Protein AF-A0A6B3HZQ8-F1 (afdb_monomer_lite)

Structure (mmCIF, N/CA/C/O backbone):
data_AF-A0A6B3HZQ8-F1
#
_entry.id   AF-A0A6B3HZQ8-F1
#
loop_
_atom_site.group_PDB
_atom_site.id
_atom_site.type_symbol
_atom_site.label_atom_id
_atom_site.label_alt_id
_atom_site.label_comp_id
_atom_site.label_asym_id
_atom_site.label_entity_id
_atom_site.label_seq_id
_atom_site.pdbx_PDB_ins_code
_atom_site.Cartn_x
_atom_site.Cartn_y
_atom_site.Cartn_z
_atom_site.occupancy
_atom_site.B_iso_or_equiv
_atom_site.auth_seq_id
_atom_site.auth_comp_id
_atom_site.auth_asym_id
_atom_site.auth_atom_id
_atom_site.pdbx_PDB_model_num
ATOM 1 N N . MET A 1 1 ? 49.923 -3.850 -22.531 1.00 54.88 1 MET A N 1
ATOM 2 C CA . MET A 1 1 ? 49.244 -3.180 -21.409 1.00 54.88 1 MET A CA 1
ATOM 3 C C . MET A 1 1 ? 48.223 -2.297 -22.070 1.00 54.88 1 MET A C 1
ATOM 5 O O . MET A 1 1 ? 48.505 -1.136 -22.278 1.00 54.88 1 MET A O 1
ATOM 9 N N . ASP A 1 2 ? 47.112 -2.886 -22.498 1.00 37.75 2 ASP A N 1
ATOM 10 C CA . ASP A 1 2 ? 46.058 -2.170 -23.206 1.00 37.75 2 ASP A CA 1
ATOM 11 C C . ASP A 1 2 ? 44.730 -2.738 -22.728 1.00 37.75 2 ASP A C 1
ATOM 13 O O . ASP A 1 2 ? 44.562 -3.950 -22.588 1.00 37.75 2 ASP A O 1
ATOM 17 N N . ALA A 1 3 ? 43.874 -1.809 -22.329 1.00 51.19 3 ALA A N 1
ATOM 18 C CA . ALA A 1 3 ? 42.723 -2.007 -21.478 1.00 51.19 3 ALA A CA 1
ATOM 19 C C . ALA A 1 3 ? 41.664 -2.904 -22.127 1.00 51.19 3 ALA A C 1
ATOM 21 O O . ALA A 1 3 ? 41.112 -2.571 -23.179 1.00 51.19 3 ALA A O 1
ATOM 22 N N . GLN A 1 4 ? 41.334 -3.991 -21.428 1.00 56.38 4 GLN A N 1
ATOM 23 C CA . GLN A 1 4 ? 40.096 -4.735 -21.609 1.00 56.38 4 GLN A CA 1
ATOM 24 C C . GLN A 1 4 ? 38.932 -3.760 -21.358 1.00 56.38 4 GLN A C 1
ATOM 26 O O . GLN A 1 4 ? 38.662 -3.377 -20.221 1.00 56.38 4 GLN A O 1
ATOM 31 N N . HIS A 1 5 ? 38.298 -3.286 -22.428 1.00 52.44 5 HIS A N 1
ATOM 32 C CA . HIS A 1 5 ? 37.019 -2.593 -22.336 1.00 52.44 5 HIS A CA 1
ATOM 33 C C . HIS A 1 5 ? 35.947 -3.653 -22.084 1.00 52.44 5 HIS A C 1
ATOM 35 O O . HIS A 1 5 ? 35.555 -4.369 -23.004 1.00 52.44 5 HIS A O 1
ATOM 41 N N . ASP A 1 6 ? 35.522 -3.775 -20.827 1.00 60.44 6 ASP A N 1
ATOM 42 C CA . ASP A 1 6 ? 34.403 -4.629 -20.442 1.00 60.44 6 ASP A CA 1
ATOM 43 C C . ASP A 1 6 ? 33.094 -4.062 -21.004 1.00 60.44 6 ASP A C 1
ATOM 45 O O . ASP A 1 6 ? 32.608 -2.999 -20.608 1.00 60.44 6 ASP A O 1
ATOM 49 N N . ASP A 1 7 ? 32.516 -4.824 -21.923 1.00 60.97 7 ASP A N 1
ATOM 50 C CA . ASP A 1 7 ? 31.183 -4.685 -22.501 1.00 60.97 7 ASP A CA 1
ATOM 51 C C . ASP A 1 7 ? 30.082 -4.938 -21.446 1.00 60.97 7 ASP A C 1
ATOM 53 O O . ASP A 1 7 ? 29.358 -5.931 -21.481 1.00 60.97 7 ASP A O 1
ATOM 57 N N . THR A 1 8 ? 29.955 -4.059 -20.444 1.00 61.16 8 THR A N 1
ATOM 58 C CA . THR A 1 8 ? 28.839 -4.123 -19.481 1.00 61.16 8 THR A CA 1
ATOM 59 C C . THR A 1 8 ? 27.642 -3.350 -20.031 1.00 61.16 8 THR A C 1
ATOM 61 O O . THR A 1 8 ? 27.326 -2.237 -19.605 1.00 61.16 8 THR A O 1
ATOM 64 N N . GLY A 1 9 ? 26.965 -3.946 -21.010 1.00 57.38 9 GLY A N 1
ATOM 65 C CA . GLY A 1 9 ? 25.681 -3.468 -21.507 1.00 57.38 9 GLY A CA 1
ATOM 66 C C . GLY A 1 9 ? 24.632 -3.416 -20.390 1.00 57.38 9 GLY A C 1
ATOM 67 O O . GLY A 1 9 ? 24.201 -4.446 -19.891 1.00 57.38 9 GLY A O 1
ATOM 68 N N . ASN A 1 10 ? 24.236 -2.202 -19.996 1.00 66.3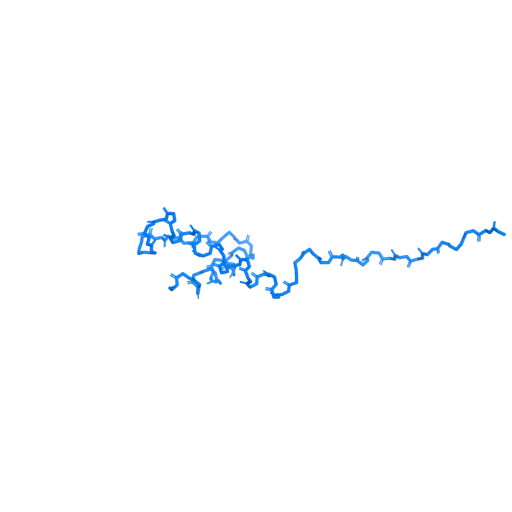8 10 ASN A N 1
ATOM 69 C CA . ASN A 1 10 ? 22.962 -1.809 -19.371 1.00 66.38 10 ASN A CA 1
ATOM 70 C C . ASN A 1 10 ? 22.195 -2.868 -18.531 1.00 66.38 10 ASN A C 1
ATOM 72 O O . ASN A 1 10 ? 20.991 -3.063 -18.715 1.00 66.38 10 ASN A O 1
ATOM 76 N N . ALA A 1 11 ? 22.849 -3.543 -17.585 1.00 73.62 11 ALA A N 1
ATOM 77 C CA . ALA A 1 11 ? 22.154 -4.366 -16.600 1.00 73.62 11 ALA A CA 1
ATOM 78 C C . ALA A 1 11 ? 21.656 -3.452 -15.471 1.00 73.62 11 ALA A C 1
ATOM 80 O O . ALA A 1 11 ? 22.422 -3.050 -14.592 1.00 73.62 11 ALA A O 1
ATOM 81 N N . ALA A 1 12 ? 20.376 -3.075 -15.515 1.00 81.88 12 ALA A N 1
ATOM 82 C CA . ALA A 1 12 ? 19.765 -2.267 -14.465 1.00 81.88 12 ALA A CA 1
ATOM 83 C C . ALA A 1 12 ? 19.898 -2.980 -13.109 1.00 81.88 12 ALA A C 1
ATOM 85 O O . ALA A 1 12 ? 19.403 -4.093 -12.930 1.00 81.88 12 ALA A O 1
ATOM 86 N N . ARG A 1 13 ? 20.564 -2.330 -12.148 1.00 89.44 13 ARG A N 1
ATOM 87 C CA . ARG A 1 13 ? 20.706 -2.857 -10.790 1.00 89.44 13 ARG A CA 1
ATOM 88 C C . ARG A 1 13 ? 19.414 -2.594 -10.007 1.00 89.44 13 ARG A C 1
ATOM 90 O O . ARG A 1 13 ? 19.041 -1.427 -9.864 1.00 89.44 13 ARG A O 1
ATOM 97 N N . PRO A 1 14 ? 18.724 -3.625 -9.499 1.00 90.12 14 PRO A N 1
ATOM 98 C CA . PRO A 1 14 ? 17.529 -3.428 -8.687 1.00 90.12 14 PRO A CA 1
ATOM 99 C C . PRO A 1 14 ? 17.871 -2.679 -7.391 1.00 90.12 14 PRO A C 1
ATOM 101 O O . PRO A 1 14 ? 18.860 -2.973 -6.725 1.00 90.12 14 PRO A O 1
ATOM 104 N N . VAL A 1 15 ? 17.047 -1.683 -7.049 1.00 94.31 15 VAL A N 1
ATOM 105 C CA . VAL A 1 15 ? 17.160 -0.920 -5.789 1.00 94.31 15 VAL A CA 1
ATOM 106 C C . VAL A 1 15 ? 16.448 -1.643 -4.644 1.00 94.31 15 VAL A C 1
ATOM 108 O O . VAL A 1 15 ? 16.871 -1.552 -3.497 1.00 94.31 15 VAL A O 1
ATOM 111 N N . LEU A 1 16 ? 15.357 -2.344 -4.960 1.00 94.50 16 LEU A N 1
ATOM 112 C CA . LEU A 1 16 ? 14.565 -3.126 -4.019 1.00 94.50 16 LEU A CA 1
ATOM 113 C C . LEU A 1 16 ? 14.239 -4.473 -4.649 1.00 94.50 16 LEU A C 1
ATOM 115 O O . LEU A 1 16 ? 13.638 -4.523 -5.727 1.00 94.50 16 LEU A O 1
ATOM 119 N N . GLU A 1 17 ? 14.578 -5.542 -3.945 1.00 95.88 17 GLU A N 1
ATOM 120 C CA . GLU A 1 17 ? 14.150 -6.887 -4.298 1.00 95.88 17 GLU A CA 1
ATOM 121 C C . GLU A 1 17 ? 12.716 -7.140 -3.809 1.00 95.88 17 GLU A C 1
ATOM 123 O O . GLU A 1 17 ? 12.182 -6.442 -2.940 1.00 95.88 17 GLU A O 1
ATOM 128 N N . ALA A 1 18 ? 12.068 -8.180 -4.334 1.00 93.62 18 ALA A N 1
ATOM 129 C CA . ALA A 1 18 ? 10.717 -8.572 -3.920 1.00 93.62 18 ALA A CA 1
ATOM 130 C C . ALA A 1 18 ? 10.508 -8.666 -2.385 1.00 93.62 18 ALA A C 1
ATOM 132 O O . ALA A 1 18 ? 9.525 -8.096 -1.893 1.00 93.62 18 ALA A O 1
ATOM 133 N N . PRO A 1 19 ? 11.393 -9.314 -1.595 1.00 95.69 19 PRO A N 1
ATOM 134 C CA . PRO A 1 19 ? 11.243 -9.338 -0.142 1.00 95.69 19 PRO A CA 1
ATOM 135 C C . PRO A 1 19 ? 11.422 -7.956 0.500 1.00 95.69 19 PRO A C 1
ATOM 137 O O . PRO A 1 19 ? 10.830 -7.703 1.549 1.00 95.69 19 PRO A O 1
ATOM 140 N N . ASP A 1 20 ? 12.199 -7.051 -0.101 1.00 97.06 20 ASP A N 1
ATOM 141 C CA . ASP A 1 20 ? 12.391 -5.692 0.420 1.00 97.06 20 ASP A CA 1
ATOM 142 C C . ASP A 1 20 ? 11.109 -4.877 0.270 1.00 97.06 20 ASP A C 1
ATOM 144 O O . ASP A 1 20 ? 10.680 -4.219 1.217 1.00 97.06 20 ASP A O 1
ATOM 148 N N . ILE A 1 21 ? 10.444 -4.997 -0.884 1.00 95.94 21 ILE A N 1
ATOM 149 C CA . ILE A 1 21 ? 9.148 -4.357 -1.140 1.00 95.94 21 ILE A CA 1
ATOM 150 C C . ILE A 1 21 ? 8.117 -4.814 -0.105 1.00 95.94 21 ILE A C 1
ATOM 152 O O . ILE A 1 21 ? 7.421 -3.979 0.468 1.00 95.94 21 ILE A O 1
ATOM 156 N N . ALA A 1 22 ? 8.031 -6.119 0.172 1.00 94.81 22 ALA A N 1
ATOM 157 C CA . ALA A 1 22 ? 7.089 -6.641 1.161 1.00 94.81 22 ALA A CA 1
AT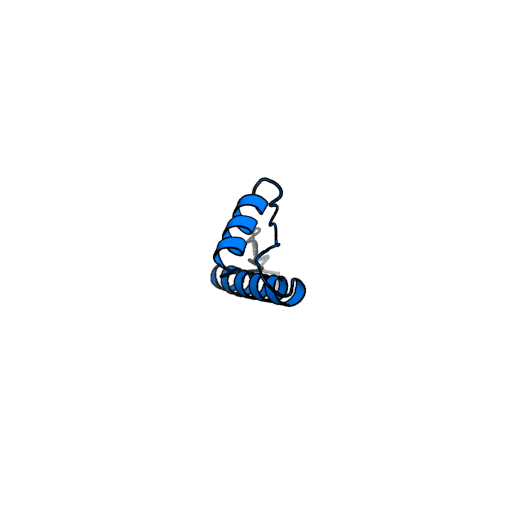OM 158 C C . ALA A 1 22 ? 7.334 -6.048 2.560 1.00 94.81 22 ALA A C 1
ATOM 160 O O . ALA A 1 22 ? 6.389 -5.589 3.202 1.00 94.81 22 ALA A O 1
ATOM 161 N N . ARG A 1 23 ? 8.600 -5.988 3.004 1.00 96.88 23 ARG A N 1
ATOM 162 C CA . ARG A 1 23 ? 8.965 -5.400 4.306 1.00 96.88 23 ARG A CA 1
ATOM 163 C C . ARG A 1 23 ? 8.654 -3.906 4.374 1.00 96.88 23 ARG A C 1
ATOM 165 O O . ARG A 1 23 ? 8.118 -3.441 5.377 1.00 96.88 23 ARG A O 1
ATOM 172 N N . VAL A 1 24 ? 8.965 -3.161 3.314 1.00 97.50 24 VAL A N 1
ATOM 173 C CA . VAL A 1 24 ? 8.694 -1.718 3.243 1.00 97.50 24 VAL A CA 1
ATOM 174 C C . VAL A 1 24 ? 7.192 -1.439 3.282 1.00 97.50 24 VAL A C 1
ATOM 176 O O . VAL A 1 24 ? 6.772 -0.544 4.008 1.00 97.50 24 VAL A O 1
ATOM 179 N N . LEU A 1 25 ? 6.372 -2.220 2.573 1.00 97.12 25 LEU A N 1
ATOM 180 C CA . LEU A 1 25 ? 4.916 -2.051 2.595 1.00 97.12 25 LEU A CA 1
ATOM 181 C C . LEU A 1 25 ? 4.324 -2.303 3.987 1.00 97.12 25 LEU A C 1
ATOM 183 O O . LEU A 1 25 ? 3.511 -1.501 4.435 1.00 97.12 25 LEU A O 1
ATOM 187 N N . THR A 1 26 ? 4.768 -3.345 4.700 1.00 97.25 26 THR A N 1
ATOM 188 C CA . THR A 1 26 ? 4.353 -3.578 6.097 1.00 97.25 26 THR A CA 1
ATOM 189 C C . THR A 1 26 ? 4.732 -2.404 6.996 1.00 97.25 26 THR A C 1
ATOM 191 O O . THR A 1 26 ? 3.925 -1.948 7.799 1.00 97.25 26 THR A O 1
ATOM 194 N N . ARG A 1 27 ? 5.951 -1.873 6.843 1.00 97.94 27 ARG A N 1
ATOM 195 C CA . ARG A 1 27 ? 6.402 -0.714 7.620 1.00 97.94 27 ARG A CA 1
ATOM 196 C C . ARG A 1 27 ? 5.535 0.520 7.360 1.00 97.94 27 ARG A C 1
ATOM 198 O O . ARG A 1 27 ? 5.118 1.168 8.311 1.00 97.94 27 ARG A O 1
ATOM 205 N N . ILE A 1 28 ? 5.257 0.828 6.093 1.00 97.62 28 ILE A N 1
ATOM 206 C CA . ILE A 1 28 ? 4.407 1.966 5.718 1.00 97.62 28 ILE A CA 1
ATOM 207 C C . ILE A 1 28 ? 3.000 1.798 6.300 1.00 97.62 28 ILE A C 1
ATOM 209 O O . ILE A 1 28 ? 2.451 2.764 6.817 1.00 97.62 28 ILE A O 1
ATOM 213 N N . ALA A 1 29 ? 2.432 0.590 6.254 1.00 96.75 29 ALA A N 1
ATOM 214 C CA . ALA A 1 29 ? 1.108 0.322 6.806 1.00 96.75 29 ALA A CA 1
ATOM 215 C C . ALA A 1 29 ? 1.044 0.616 8.315 1.00 96.75 29 ALA A C 1
ATOM 217 O O . ALA A 1 29 ? 0.202 1.404 8.740 1.00 96.75 29 ALA A O 1
ATOM 218 N N . HIS A 1 30 ? 1.990 0.098 9.106 1.00 96.31 30 HIS A N 1
ATOM 219 C CA . HIS A 1 30 ? 2.060 0.417 10.537 1.00 96.31 30 HIS A CA 1
ATOM 220 C C . HIS A 1 30 ? 2.236 1.922 10.795 1.00 96.31 30 HIS A C 1
ATOM 222 O O . HIS A 1 30 ? 1.590 2.476 11.680 1.00 96.31 30 HIS A O 1
ATOM 228 N N . GLU A 1 31 ? 3.078 2.607 10.012 1.00 97.12 31 GLU A N 1
ATOM 229 C CA . GLU A 1 31 ? 3.272 4.057 10.147 1.00 97.12 31 GLU A CA 1
ATOM 230 C C . GLU A 1 31 ? 1.992 4.854 9.830 1.00 97.12 31 GLU A C 1
ATOM 232 O O . GLU A 1 31 ? 1.751 5.885 10.459 1.00 97.12 31 GLU A O 1
ATOM 237 N N . ILE A 1 32 ? 1.168 4.392 8.882 1.00 95.81 32 ILE A N 1
ATOM 238 C CA . ILE A 1 32 ? -0.137 4.994 8.573 1.00 95.81 32 ILE A CA 1
ATOM 239 C C . ILE A 1 32 ? -1.089 4.831 9.760 1.00 95.81 32 ILE A C 1
ATOM 241 O O . ILE A 1 32 ? -1.629 5.837 10.219 1.00 95.81 32 ILE A O 1
ATOM 245 N N . VAL A 1 33 ? -1.259 3.606 10.275 1.00 94.69 33 VAL A N 1
ATOM 246 C CA . VAL A 1 33 ? -2.170 3.319 11.401 1.00 94.69 33 VAL A CA 1
ATOM 247 C C . VAL A 1 33 ? -1.780 4.120 12.640 1.00 94.69 33 VAL A C 1
ATOM 249 O O . VAL A 1 33 ? -2.632 4.768 13.245 1.00 94.69 33 VAL A O 1
ATOM 252 N N . GLU A 1 34 ? -0.491 4.148 12.982 1.00 95.44 34 GLU A N 1
ATOM 253 C CA . GLU A 1 34 ? 0.011 4.898 14.138 1.00 95.44 34 GLU A CA 1
ATOM 254 C C . GLU A 1 34 ? -0.277 6.402 14.002 1.00 95.44 34 GLU A C 1
ATOM 256 O O . GLU A 1 34 ? -0.780 7.043 14.926 1.00 95.44 34 GLU A O 1
ATOM 261 N N . ARG A 1 35 ? -0.017 6.985 12.823 1.00 94.56 35 ARG A N 1
ATOM 262 C CA . ARG A 1 35 ? -0.244 8.421 12.579 1.00 94.56 35 ARG A CA 1
ATOM 263 C C . ARG 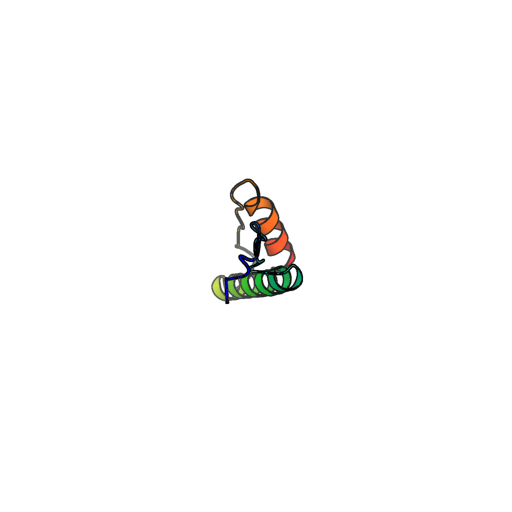A 1 35 ? -1.722 8.790 12.538 1.00 94.56 35 ARG A C 1
ATOM 265 O O . ARG A 1 35 ? -2.079 9.884 12.975 1.00 94.56 35 ARG A O 1
ATOM 272 N N . ALA A 1 36 ? -2.557 7.902 12.011 1.00 93.25 36 ALA A N 1
ATOM 273 C CA . ALA A 1 36 ? -4.003 8.075 11.953 1.00 93.25 36 ALA A CA 1
ATOM 274 C C . ALA A 1 36 ? -4.705 7.716 13.277 1.00 93.25 36 ALA A C 1
ATOM 276 O O . ALA A 1 36 ? -5.883 8.026 13.433 1.00 93.25 36 ALA A O 1
ATOM 277 N N . LYS A 1 37 ? -3.977 7.147 14.253 1.00 91.44 37 LYS A N 1
ATOM 278 C CA . LYS A 1 37 ? -4.499 6.642 15.538 1.00 91.44 37 LYS A CA 1
ATOM 279 C C . LYS A 1 37 ? -5.563 5.551 15.361 1.00 91.44 37 LYS A C 1
ATOM 281 O O . LYS A 1 37 ? -6.525 5.491 16.124 1.00 91.44 37 LYS A O 1
ATOM 286 N N . GLY A 1 38 ? -5.377 4.706 14.351 1.00 88.75 38 GLY A N 1
ATOM 287 C CA . GLY A 1 38 ? -6.335 3.688 13.920 1.00 88.75 38 GLY A CA 1
ATOM 288 C C . GLY A 1 38 ? -6.517 3.683 12.401 1.00 88.75 38 GLY A C 1
ATOM 289 O O . GLY A 1 38 ? -6.064 4.593 11.709 1.00 88.75 38 GLY A O 1
ATOM 290 N N . ALA A 1 39 ? -7.168 2.642 11.879 1.00 87.81 39 ALA A N 1
ATOM 291 C CA . ALA A 1 39 ? -7.409 2.471 10.442 1.00 87.81 39 ALA A CA 1
ATOM 292 C C . ALA A 1 39 ? -8.846 2.828 10.007 1.00 87.81 39 ALA A C 1
ATOM 294 O O . ALA A 1 39 ? -9.113 2.899 8.810 1.00 87.81 39 ALA A O 1
ATOM 295 N N . ASP A 1 40 ? -9.753 3.078 10.957 1.00 88.88 40 ASP A N 1
ATOM 296 C CA . ASP A 1 40 ? -11.202 3.146 10.710 1.00 88.88 40 ASP A CA 1
ATOM 297 C C . ASP A 1 40 ? -11.631 4.274 9.756 1.00 88.88 40 ASP A C 1
ATOM 299 O O . ASP A 1 40 ? -12.596 4.113 9.013 1.00 88.88 40 ASP A O 1
ATOM 303 N N . ASP A 1 41 ? -10.912 5.402 9.754 1.00 89.75 41 ASP A N 1
ATOM 304 C CA . ASP A 1 41 ? -11.220 6.585 8.930 1.00 89.75 41 ASP A CA 1
ATOM 305 C C . ASP A 1 41 ? -10.104 6.898 7.911 1.00 89.75 41 ASP A C 1
ATOM 307 O O . ASP A 1 41 ? -9.879 8.041 7.505 1.00 89.75 41 ASP A O 1
ATOM 311 N N . VAL A 1 42 ? -9.341 5.872 7.510 1.00 92.81 42 VAL A N 1
ATOM 312 C CA . VAL A 1 42 ? -8.242 6.012 6.544 1.00 92.81 42 VAL A CA 1
ATOM 313 C C . VAL A 1 42 ? -8.694 5.597 5.147 1.00 92.81 42 VAL A C 1
ATOM 315 O O . VAL A 1 42 ? -9.129 4.472 4.915 1.00 92.81 42 VAL A O 1
ATOM 318 N N . VAL A 1 43 ? -8.494 6.487 4.171 1.00 95.06 43 VAL A N 1
ATOM 319 C CA . VAL A 1 43 ? -8.727 6.197 2.749 1.00 95.06 43 VAL A CA 1
ATOM 320 C C . VAL A 1 43 ? -7.401 6.130 1.997 1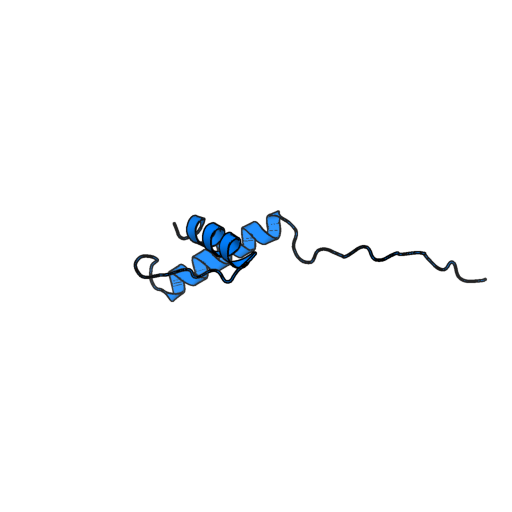.00 95.06 43 VAL A C 1
ATOM 322 O O . VAL A 1 43 ? -6.625 7.086 1.983 1.00 95.06 43 VAL A O 1
ATOM 325 N N . LEU A 1 44 ? -7.161 5.013 1.303 1.00 96.44 44 LEU A N 1
ATOM 326 C CA . LEU A 1 44 ? -6.024 4.856 0.395 1.00 96.44 44 LEU A CA 1
ATOM 327 C C . LEU A 1 44 ? -6.444 5.134 -1.053 1.00 96.44 44 LEU A C 1
ATOM 329 O O . LEU A 1 44 ? -7.219 4.384 -1.645 1.00 96.44 44 LEU A O 1
ATOM 333 N N . LEU A 1 45 ? -5.874 6.182 -1.654 1.00 97.38 45 LEU A N 1
ATOM 334 C CA . LEU A 1 45 ? -6.083 6.525 -3.062 1.00 97.38 45 LEU A CA 1
ATOM 335 C C . LEU A 1 45 ? -4.821 6.233 -3.885 1.00 97.38 45 LEU A C 1
ATOM 337 O O . LEU A 1 45 ? -3.808 6.920 -3.773 1.00 97.38 45 LEU A O 1
ATOM 341 N N . GLY A 1 46 ? -4.885 5.216 -4.743 1.00 97.19 46 GLY A N 1
ATOM 342 C CA . GLY A 1 46 ? -3.791 4.869 -5.649 1.00 97.19 46 GLY A CA 1
ATOM 343 C C . GLY A 1 46 ? -3.867 5.621 -6.979 1.00 97.19 46 GLY A C 1
ATOM 344 O O . GLY A 1 46 ? -4.854 5.498 -7.699 1.00 97.19 46 GLY A O 1
ATOM 345 N N . ILE A 1 47 ? -2.804 6.338 -7.353 1.00 97.31 47 ILE A N 1
ATOM 346 C CA . ILE A 1 47 ? -2.719 7.015 -8.659 1.00 97.31 47 ILE A CA 1
ATOM 347 C C . ILE A 1 47 ? -2.406 5.981 -9.764 1.00 97.31 47 ILE A C 1
ATOM 349 O O . ILE A 1 47 ? -1.474 5.181 -9.605 1.00 97.31 47 ILE A O 1
ATOM 353 N N . PRO A 1 48 ? -3.145 5.954 -10.889 1.00 96.06 48 PRO A N 1
ATOM 354 C CA . PRO A 1 48 ? -2.865 5.040 -11.995 1.00 96.06 48 PRO A CA 1
ATOM 355 C C . PRO A 1 48 ? -1.442 5.187 -12.564 1.00 96.06 48 PRO A C 1
ATOM 357 O O . PRO A 1 48 ? -0.875 6.272 -12.589 1.00 96.06 48 PRO A O 1
ATOM 360 N N . THR A 1 49 ? -0.814 4.121 -13.066 1.00 94.56 49 THR A N 1
ATOM 361 C CA . THR A 1 49 ? -1.335 2.749 -13.237 1.00 94.56 49 THR A CA 1
ATOM 362 C C . THR A 1 49 ? -0.935 1.803 -12.102 1.00 94.56 49 THR A C 1
ATOM 364 O O . THR A 1 49 ? -1.751 1.006 -11.647 1.00 94.56 49 THR A O 1
ATOM 367 N N . ARG A 1 50 ? 0.303 1.903 -11.597 1.00 96.12 50 ARG A N 1
ATOM 368 C CA . ARG A 1 50 ? 0.838 1.011 -10.547 1.00 96.12 50 ARG A CA 1
ATOM 369 C C . ARG A 1 50 ? 0.472 1.428 -9.121 1.00 96.12 50 ARG A C 1
ATOM 371 O O . ARG A 1 50 ? 0.458 0.571 -8.239 1.00 96.12 50 ARG A O 1
ATOM 378 N N . GLY A 1 51 ? 0.131 2.698 -8.891 1.00 97.19 51 GLY A N 1
ATOM 379 C CA . GLY A 1 51 ? -0.269 3.179 -7.566 1.00 97.19 51 GLY A CA 1
ATOM 380 C C . GLY A 1 51 ? -1.551 2.516 -7.062 1.00 97.19 51 GLY A C 1
ATOM 381 O O . GLY A 1 51 ? -1.668 2.266 -5.870 1.00 97.19 51 GLY A O 1
ATOM 382 N N . VAL A 1 52 ? -2.459 2.118 -7.962 1.00 97.62 52 VAL A N 1
ATOM 383 C CA . VAL A 1 52 ? -3.668 1.347 -7.613 1.00 97.62 52 VAL A CA 1
ATOM 384 C C . VAL A 1 52 ? -3.313 -0.010 -6.996 1.00 97.62 52 VAL A C 1
ATOM 386 O O . VAL A 1 52 ? -3.890 -0.403 -5.987 1.00 97.62 52 VAL A O 1
ATOM 389 N N . PHE A 1 53 ? -2.333 -0.721 -7.561 1.00 96.81 53 PHE A N 1
ATOM 390 C CA . PHE A 1 53 ? -1.883 -2.007 -7.020 1.00 96.81 53 PHE A CA 1
ATOM 391 C C . PHE A 1 53 ? -1.154 -1.841 -5.685 1.00 96.81 53 PHE A C 1
ATOM 393 O O . PHE A 1 53 ? -1.320 -2.673 -4.797 1.00 96.81 53 PHE A O 1
ATOM 400 N N . LEU A 1 54 ? -0.367 -0.772 -5.526 1.00 96.88 54 LEU A N 1
ATOM 401 C CA . LEU A 1 54 ? 0.291 -0.463 -4.253 1.00 96.88 54 LEU A CA 1
ATOM 402 C C . LEU A 1 54 ? -0.718 -0.110 -3.159 1.00 96.88 54 LEU A C 1
ATOM 404 O O . LEU A 1 54 ? -0.585 -0.619 -2.053 1.00 96.88 54 LEU A O 1
ATOM 408 N N . ALA A 1 55 ? -1.741 0.692 -3.470 1.00 97.25 55 ALA A N 1
ATOM 409 C CA . ALA A 1 55 ? -2.803 1.032 -2.526 1.00 97.25 55 ALA A CA 1
ATOM 410 C C . ALA A 1 55 ? -3.549 -0.218 -2.037 1.00 97.25 55 ALA A C 1
ATOM 412 O O . ALA A 1 55 ? -3.766 -0.360 -0.841 1.00 97.25 55 ALA A O 1
ATOM 413 N N . ARG A 1 56 ? -3.854 -1.164 -2.937 1.00 96.25 56 ARG A N 1
ATOM 414 C CA . ARG A 1 56 ? -4.450 -2.460 -2.560 1.00 96.25 56 ARG A CA 1
ATOM 415 C C . ARG A 1 56 ? -3.535 -3.267 -1.639 1.00 96.25 56 ARG A C 1
ATOM 417 O O . ARG A 1 56 ? -3.965 -3.684 -0.578 1.00 96.25 56 ARG A O 1
ATOM 424 N N . ARG A 1 57 ? -2.253 -3.407 -1.998 1.00 96.62 57 ARG A N 1
ATOM 425 C CA . ARG A 1 57 ? -1.276 -4.123 -1.158 1.00 96.62 57 ARG A CA 1
ATOM 426 C C . ARG A 1 57 ? -1.092 -3.484 0.217 1.00 96.62 57 ARG A C 1
ATOM 428 O O . ARG A 1 57 ? -0.801 -4.202 1.162 1.00 96.62 57 ARG A O 1
ATOM 435 N N . LEU A 1 58 ? -1.182 -2.156 0.309 1.00 96.62 58 LEU A N 1
ATOM 436 C CA . LEU A 1 58 ? -1.152 -1.442 1.583 1.00 96.62 58 LEU A CA 1
ATOM 437 C C . LEU A 1 58 ? -2.425 -1.695 2.388 1.00 96.62 58 LEU A C 1
ATOM 439 O O . LEU A 1 58 ? -2.309 -1.954 3.575 1.00 96.62 58 LEU A O 1
ATOM 443 N N . A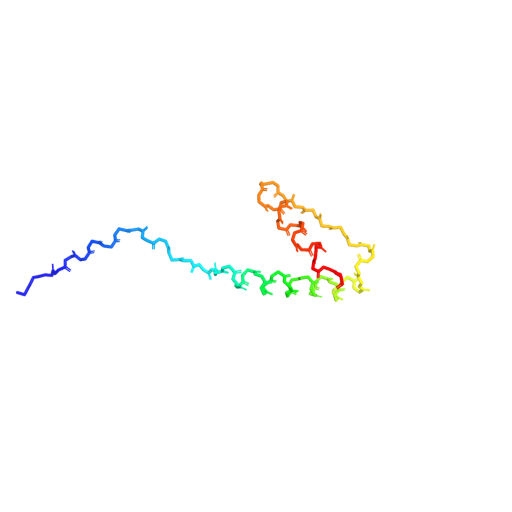LA A 1 59 ? -3.603 -1.677 1.756 1.00 95.25 59 ALA A N 1
ATOM 444 C CA . ALA A 1 59 ? -4.869 -1.990 2.421 1.00 95.25 59 ALA A CA 1
ATOM 445 C C . ALA A 1 59 ? -4.840 -3.384 3.069 1.00 95.25 59 ALA A C 1
ATOM 447 O O . ALA A 1 59 ? -5.164 -3.503 4.243 1.00 95.25 59 ALA A O 1
ATOM 448 N N . ASP A 1 60 ? -4.321 -4.395 2.360 1.00 95.25 60 ASP A N 1
ATOM 449 C CA . ASP A 1 60 ? -4.138 -5.767 2.874 1.00 95.25 60 ASP A CA 1
ATOM 450 C C . ASP A 1 60 ? -3.144 -5.865 4.058 1.00 95.25 60 ASP A C 1
ATOM 452 O O . ASP A 1 60 ? -2.882 -6.949 4.579 1.00 95.25 60 ASP A O 1
ATOM 456 N N . LYS A 1 61 ? -2.473 -4.765 4.418 1.00 94.50 61 LYS A N 1
ATOM 457 C CA . LYS A 1 61 ? -1.473 -4.680 5.495 1.00 94.50 61 LYS A CA 1
ATOM 458 C C . LYS A 1 61 ? -1.907 -3.753 6.635 1.00 94.50 61 LYS A C 1
ATOM 460 O O . LYS A 1 61 ? -1.136 -3.614 7.577 1.00 94.50 61 LYS A O 1
ATOM 465 N N . LEU A 1 62 ? -3.066 -3.096 6.526 1.00 91.06 62 LEU A N 1
ATOM 466 C CA . LEU A 1 62 ? -3.610 -2.195 7.553 1.00 91.06 62 LEU A CA 1
ATOM 467 C C . LEU A 1 62 ? -4.434 -2.927 8.633 1.00 91.06 62 LEU A C 1
ATOM 469 O O . LEU A 1 62 ? -4.978 -2.250 9.501 1.00 91.06 62 LEU A O 1
ATOM 473 N N . GLU A 1 63 ? -4.537 -4.261 8.560 1.00 69.56 63 GLU A N 1
ATOM 474 C CA . GLU A 1 63 ? -5.191 -5.114 9.571 1.00 69.56 63 GLU A CA 1
ATOM 475 C C . GLU A 1 63 ? -4.564 -4.995 10.968 1.00 69.56 63 GLU A C 1
ATOM 4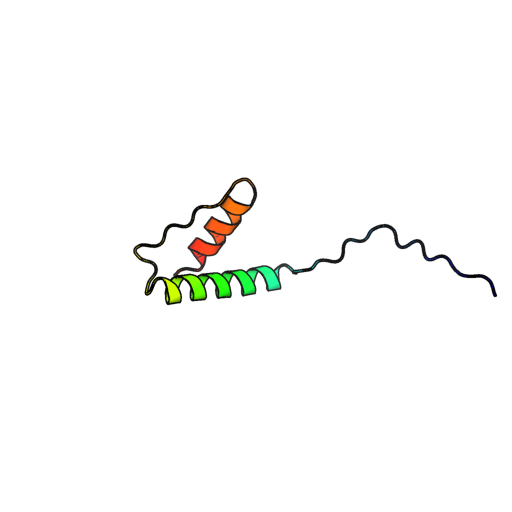77 O O . GLU A 1 63 ? -3.313 -4.955 11.065 1.00 69.56 63 GLU A O 1
#

pLDDT: mean 87.85, std 15.04, range [37.75, 97.94]

Radius of gyration: 19.16 Å; chains: 1; bounding box: 60×18×39 Å

Secondary structure (DSSP, 8-state):
-----------PPPSS-HHHHHHHHHHHHHHHHHHHTSSTT----PPTTTHHHHHHHHHTT--

Foldseek 3Di:
DDDDPDPPPDPDDDPADPVRLLVVLLVVLVVVCVVVVHDPPDDQDADPDCRVVSSVSSVVNND

Sequence (63 aa):
MDAQHDDTGNAARPVLEAPDIARVLTRIAHEIVERAKGADDVVLLGIPTRGVFLARRLADKLE